Protein AF-A0A6G4KDM0-F1 (afdb_monomer)

Structure (mmCIF, N/CA/C/O backbone):
data_AF-A0A6G4KDM0-F1
#
_entry.id   AF-A0A6G4KDM0-F1
#
loop_
_atom_site.group_PDB
_atom_site.id
_atom_site.type_symbol
_atom_site.label_atom_id
_atom_site.label_alt_id
_atom_site.label_comp_id
_atom_site.label_asym_id
_atom_site.label_entity_id
_atom_site.label_seq_id
_atom_site.pdbx_PDB_ins_code
_atom_site.Cartn_x
_atom_site.Cartn_y
_atom_site.Cartn_z
_atom_site.occupancy
_atom_site.B_iso_or_equiv
_atom_site.auth_seq_id
_atom_site.auth_comp_id
_atom_site.auth_asym_id
_atom_site.auth_atom_id
_atom_site.pdbx_PDB_model_num
ATOM 1 N N . MET A 1 1 ? -10.291 8.087 -0.633 1.00 84.00 1 MET A N 1
ATOM 2 C CA . MET A 1 1 ? -10.324 6.651 -0.278 1.00 84.00 1 MET A CA 1
ATOM 3 C C . MET A 1 1 ? -9.330 5.964 -1.191 1.00 84.00 1 MET A C 1
ATOM 5 O O . MET A 1 1 ? -9.366 6.242 -2.381 1.00 84.00 1 MET A O 1
ATOM 9 N N . ALA A 1 2 ? -8.394 5.195 -0.650 1.00 91.00 2 ALA A N 1
ATOM 10 C CA . ALA A 1 2 ? -7.344 4.524 -1.409 1.00 91.00 2 ALA A CA 1
ATOM 11 C C . ALA A 1 2 ? -7.447 3.015 -1.191 1.00 91.00 2 ALA A C 1
ATOM 13 O O . ALA A 1 2 ? -7.923 2.569 -0.148 1.00 91.00 2 ALA A O 1
ATOM 14 N N . ARG A 1 3 ? -6.993 2.232 -2.164 1.00 93.12 3 ARG A N 1
ATOM 15 C CA . ARG A 1 3 ? -7.039 0.772 -2.108 1.00 93.12 3 ARG A CA 1
ATOM 16 C C . ARG A 1 3 ? -5.631 0.205 -2.100 1.00 93.12 3 ARG A C 1
ATOM 18 O O . ARG A 1 3 ? -4.845 0.517 -2.987 1.00 93.12 3 ARG A O 1
ATOM 25 N N . ILE A 1 4 ? -5.325 -0.665 -1.146 1.00 93.50 4 ILE A N 1
ATOM 26 C CA . ILE A 1 4 ? -4.119 -1.492 -1.179 1.00 93.50 4 ILE A CA 1
ATOM 27 C C . ILE A 1 4 ? -4.445 -2.847 -1.805 1.00 93.50 4 ILE A C 1
ATOM 29 O O . ILE A 1 4 ? -5.390 -3.521 -1.398 1.00 93.50 4 ILE A O 1
ATOM 33 N N . CYS A 1 5 ? -3.631 -3.252 -2.774 1.00 94.50 5 CYS A N 1
ATOM 34 C CA . CYS A 1 5 ? -3.611 -4.585 -3.357 1.00 94.50 5 CYS A CA 1
ATOM 35 C C . CYS A 1 5 ? -2.329 -5.303 -2.922 1.00 94.50 5 CYS A C 1
ATOM 37 O O . CYS A 1 5 ? -1.224 -4.872 -3.265 1.00 94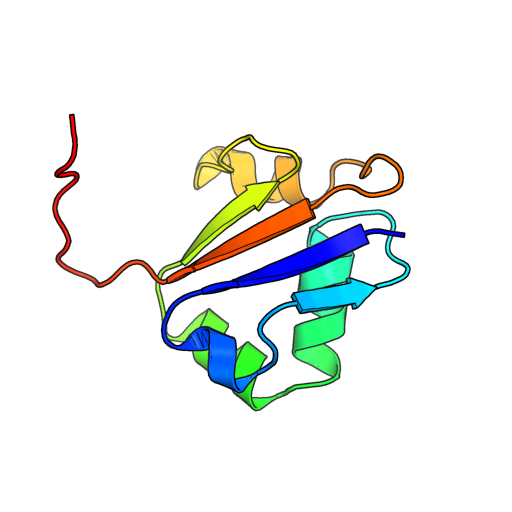.50 5 CYS A O 1
ATOM 39 N N . LEU A 1 6 ? -2.482 -6.405 -2.190 1.00 93.19 6 LEU A N 1
ATOM 40 C CA . LEU A 1 6 ? -1.372 -7.260 -1.768 1.00 93.19 6 LEU A CA 1
ATOM 41 C C . LEU A 1 6 ? -1.240 -8.452 -2.719 1.00 93.19 6 LEU A C 1
ATOM 43 O O . LEU A 1 6 ? -2.243 -9.017 -3.157 1.00 93.19 6 LEU A O 1
ATOM 47 N N . TYR A 1 7 ? -0.003 -8.844 -3.023 1.00 91.00 7 TYR A N 1
ATOM 48 C CA . TYR A 1 7 ? 0.307 -9.932 -3.955 1.00 91.00 7 TYR A CA 1
ATOM 49 C C . TYR A 1 7 ? 1.177 -11.012 -3.314 1.00 91.00 7 TYR A C 1
ATOM 51 O O . TYR A 1 7 ? 1.805 -10.800 -2.276 1.00 91.00 7 TYR A O 1
ATOM 59 N N . GLY A 1 8 ? 1.212 -12.183 -3.954 1.00 89.75 8 GLY A N 1
ATOM 60 C CA . GLY A 1 8 ? 2.013 -13.322 -3.509 1.00 89.75 8 GLY A CA 1
ATOM 61 C C . GLY A 1 8 ? 1.705 -13.692 -2.061 1.00 89.75 8 GLY A C 1
ATOM 62 O O . GLY A 1 8 ? 0.535 -13.783 -1.683 1.00 89.75 8 GLY A O 1
ATOM 63 N N . ASP A 1 9 ? 2.761 -13.845 -1.264 1.00 87.31 9 ASP A N 1
ATOM 64 C CA . ASP A 1 9 ? 2.691 -14.215 0.150 1.00 87.31 9 ASP A CA 1
ATOM 65 C C . ASP A 1 9 ? 1.892 -13.230 1.013 1.00 87.31 9 ASP A C 1
ATOM 67 O O . ASP A 1 9 ? 1.277 -13.631 1.999 1.00 87.31 9 ASP A O 1
ATOM 71 N N . LEU A 1 10 ? 1.852 -11.950 0.622 1.00 88.81 10 LEU A N 1
ATOM 72 C CA . LEU A 1 10 ? 1.162 -10.902 1.372 1.00 88.81 10 LEU A CA 1
ATOM 73 C C . LEU A 1 10 ? -0.366 -10.999 1.272 1.00 88.81 10 LEU A C 1
ATOM 75 O O . LEU A 1 10 ? -1.066 -10.416 2.096 1.00 88.81 10 LEU A O 1
ATOM 79 N N . GLN A 1 11 ? -0.904 -11.758 0.311 1.00 91.19 11 GLN A N 1
ATOM 80 C CA . GLN A 1 11 ? -2.354 -11.938 0.161 1.00 91.19 11 GLN A CA 1
ATOM 81 C C . GLN A 1 11 ? -3.011 -12.543 1.405 1.00 91.19 11 GLN A C 1
ATOM 83 O O . GLN A 1 11 ? -4.192 -12.287 1.637 1.00 91.19 11 GLN A O 1
ATOM 88 N N . ARG A 1 12 ? -2.248 -13.272 2.235 1.00 90.88 12 ARG A N 1
ATOM 89 C CA . ARG A 1 12 ? -2.710 -13.818 3.521 1.00 90.88 12 ARG A CA 1
ATOM 90 C C . ARG A 1 12 ? -3.215 -12.745 4.494 1.00 90.88 12 ARG A C 1
ATOM 92 O O . ARG A 1 12 ? -4.017 -13.047 5.366 1.00 90.88 12 ARG A O 1
ATOM 99 N N . PHE A 1 13 ? -2.750 -11.504 4.341 1.00 90.19 13 PHE A N 1
ATOM 100 C CA . PHE A 1 13 ? -3.131 -10.358 5.171 1.00 90.19 13 PHE A CA 1
ATOM 101 C C . PHE A 1 13 ? -4.324 -9.575 4.601 1.00 90.19 13 PHE A C 1
ATOM 103 O O . PHE A 1 13 ? -4.829 -8.663 5.248 1.00 90.19 13 PHE A O 1
ATOM 110 N N . GLY A 1 14 ? -4.773 -9.925 3.393 1.00 90.75 14 GLY A N 1
ATOM 111 C CA . GLY A 1 14 ? -5.877 -9.280 2.689 1.00 90.75 14 GLY A CA 1
ATOM 112 C C . GLY A 1 14 ? -5.496 -8.924 1.256 1.00 90.75 14 GLY A C 1
ATOM 113 O O . GLY A 1 14 ? -4.618 -8.107 1.006 1.00 90.75 14 GLY A O 1
ATOM 114 N N . ARG A 1 15 ? -6.182 -9.517 0.276 1.00 92.56 15 ARG A N 1
ATOM 115 C CA . ARG A 1 15 ? -5.874 -9.311 -1.151 1.00 92.56 15 ARG A CA 1
ATOM 116 C C . ARG A 1 15 ? -6.151 -7.880 -1.625 1.00 92.56 15 ARG A C 1
ATOM 118 O O . ARG A 1 15 ? -5.389 -7.342 -2.425 1.00 92.56 15 ARG A O 1
ATOM 125 N N . ARG A 1 16 ? -7.260 -7.286 -1.178 1.00 93.69 16 ARG A N 1
ATOM 126 C CA . ARG A 1 16 ? -7.695 -5.922 -1.515 1.00 93.69 16 ARG A CA 1
ATOM 127 C C . ARG A 1 16 ? -8.278 -5.282 -0.267 1.00 93.69 16 ARG A C 1
ATOM 129 O O . ARG A 1 16 ? -9.231 -5.819 0.286 1.00 93.69 16 ARG A O 1
ATOM 136 N N . ILE A 1 17 ? -7.696 -4.172 0.165 1.00 93.44 17 ILE A N 1
ATOM 137 C CA . ILE A 1 17 ? -8.068 -3.494 1.405 1.00 93.44 17 ILE A CA 1
ATOM 138 C C . ILE A 1 17 ? -8.333 -2.031 1.077 1.00 93.44 17 ILE A C 1
ATOM 140 O O . ILE A 1 17 ? -7.452 -1.329 0.5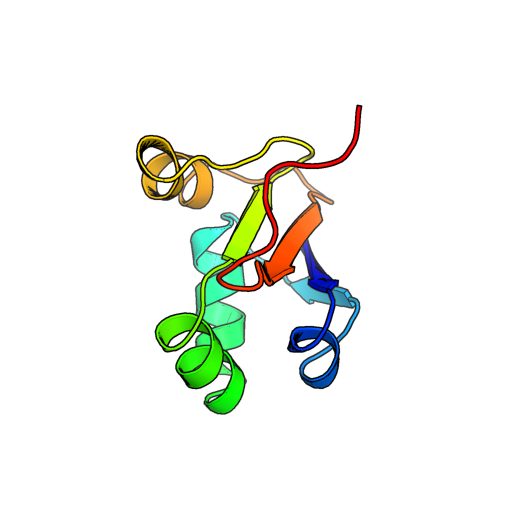80 1.00 93.44 17 ILE A O 1
ATOM 144 N N . ASP A 1 18 ? -9.553 -1.580 1.336 1.00 92.38 18 ASP A N 1
ATOM 145 C CA . ASP A 1 18 ? -9.941 -0.187 1.163 1.00 92.38 18 ASP A CA 1
ATOM 146 C C . ASP A 1 18 ? -9.666 0.595 2.452 1.00 92.38 18 ASP A C 1
ATOM 148 O O . ASP A 1 18 ? -10.104 0.217 3.537 1.00 92.38 18 ASP A O 1
ATOM 152 N N . LEU A 1 19 ? -8.920 1.691 2.332 1.00 91.06 19 LEU A N 1
ATOM 153 C CA . LEU A 1 19 ? -8.458 2.511 3.448 1.00 91.06 19 LEU A CA 1
ATOM 154 C C . LEU A 1 19 ? -8.781 3.987 3.198 1.00 91.06 19 LEU A C 1
ATOM 156 O O . LEU A 1 19 ? -8.686 4.512 2.083 1.00 91.06 19 LEU A O 1
ATOM 160 N N . ARG A 1 20 ? -9.133 4.708 4.264 1.00 91.19 20 ARG A N 1
ATOM 161 C CA . ARG A 1 20 ? -9.339 6.160 4.212 1.00 91.19 20 ARG A CA 1
ATOM 162 C C . ARG A 1 20 ? -8.056 6.884 4.615 1.00 91.19 20 ARG A C 1
ATOM 164 O O . ARG A 1 20 ? -7.931 7.365 5.731 1.00 91.19 20 ARG A O 1
ATOM 171 N N . VAL A 1 21 ? -7.116 6.942 3.679 1.00 90.94 21 VAL A N 1
ATOM 172 C CA . VAL A 1 21 ? -5.780 7.539 3.847 1.00 90.94 21 VAL A CA 1
ATOM 173 C C . VAL A 1 21 ? -5.506 8.570 2.757 1.00 90.94 21 VAL A C 1
ATOM 175 O O . VAL A 1 21 ? -6.137 8.531 1.695 1.00 90.94 21 VAL A O 1
ATOM 178 N N . LYS A 1 22 ? -4.598 9.506 3.037 1.00 91.81 22 LYS A N 1
ATOM 179 C CA . LYS A 1 22 ? -4.186 10.581 2.128 1.00 91.81 22 LYS A CA 1
ATOM 180 C C . LYS A 1 22 ? -2.874 10.270 1.418 1.00 91.81 22 LYS A C 1
ATOM 182 O O . LYS A 1 22 ? -2.678 10.777 0.321 1.00 91.81 22 LYS A O 1
ATOM 187 N N . THR A 1 23 ? -2.002 9.452 2.007 1.00 92.75 23 THR A N 1
ATOM 188 C CA . THR A 1 23 ? -0.690 9.110 1.430 1.00 92.75 23 THR A CA 1
ATOM 189 C C . THR A 1 23 ? -0.422 7.605 1.448 1.00 92.75 23 THR A C 1
ATOM 191 O O . THR A 1 23 ? -1.048 6.846 2.197 1.00 92.75 23 THR A O 1
ATOM 194 N N . GLY A 1 24 ? 0.521 7.144 0.620 1.00 90.50 24 GLY A N 1
ATOM 195 C CA . GLY A 1 24 ? 0.937 5.737 0.608 1.00 90.50 24 GLY A CA 1
ATOM 196 C C . GLY A 1 24 ? 1.570 5.310 1.935 1.00 90.50 24 GLY A C 1
ATOM 197 O O . GLY A 1 24 ? 1.330 4.203 2.416 1.00 90.50 24 GLY A O 1
ATOM 198 N N . ALA A 1 25 ? 2.311 6.217 2.573 1.00 91.56 25 ALA A N 1
ATOM 199 C CA . ALA A 1 25 ? 2.923 5.998 3.875 1.00 91.56 25 ALA A CA 1
ATOM 200 C C . ALA A 1 25 ? 1.867 5.747 4.960 1.00 91.56 25 ALA A C 1
ATOM 202 O O . ALA A 1 25 ? 2.020 4.837 5.772 1.00 91.56 25 ALA A O 1
ATOM 203 N N . GLU A 1 26 ? 0.778 6.522 4.968 1.00 93.06 26 GLU A N 1
ATOM 204 C CA . GLU A 1 26 ? -0.348 6.289 5.877 1.00 93.06 26 GLU A CA 1
ATOM 205 C C . GLU A 1 26 ? -1.011 4.939 5.627 1.00 93.06 26 GLU A C 1
ATOM 207 O O . GLU A 1 26 ? -1.340 4.247 6.584 1.00 93.06 26 GLU A O 1
ATOM 212 N N . ALA A 1 27 ? -1.167 4.542 4.364 1.00 91.94 27 ALA A N 1
ATOM 213 C CA . ALA A 1 27 ? -1.749 3.256 3.998 1.00 91.94 27 ALA A CA 1
ATOM 214 C C . ALA A 1 27 ? -0.935 2.080 4.567 1.00 91.94 27 ALA A C 1
ATOM 216 O O . ALA A 1 27 ? -1.483 1.2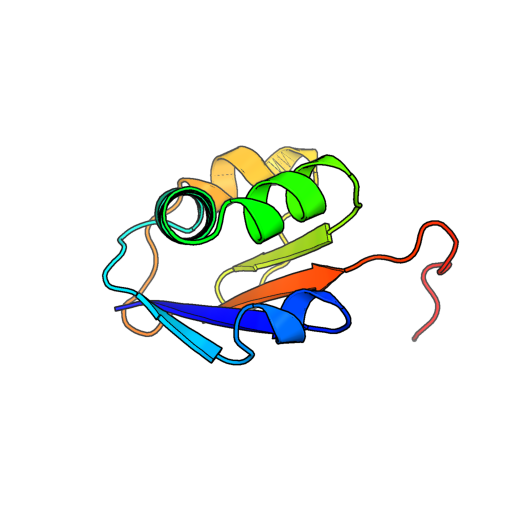00 5.232 1.00 91.94 27 ALA A O 1
ATOM 217 N N . ILE A 1 28 ? 0.387 2.098 4.361 1.00 90.12 28 ILE A N 1
ATOM 218 C CA . ILE A 1 28 ? 1.297 1.065 4.873 1.00 90.12 28 ILE A CA 1
ATOM 219 C C . ILE A 1 28 ? 1.325 1.081 6.402 1.00 90.12 28 ILE A C 1
ATOM 221 O O . ILE A 1 28 ? 1.207 0.025 7.022 1.00 90.12 28 ILE A O 1
ATOM 225 N N . ARG A 1 29 ? 1.439 2.265 7.023 1.00 90.75 29 ARG A N 1
ATOM 226 C CA . ARG A 1 29 ? 1.417 2.392 8.487 1.00 90.75 29 ARG A CA 1
ATOM 227 C C . ARG A 1 29 ? 0.110 1.873 9.073 1.00 90.75 29 ARG A C 1
ATOM 229 O O . ARG A 1 29 ? 0.163 1.117 10.030 1.00 90.75 29 ARG A O 1
ATOM 236 N N . ALA A 1 30 ? -1.038 2.215 8.491 1.00 92.56 30 ALA A N 1
ATOM 237 C CA . ALA A 1 30 ? -2.339 1.743 8.955 1.00 92.56 30 ALA A CA 1
ATOM 238 C C . ALA A 1 30 ? -2.403 0.209 8.973 1.00 92.56 30 ALA A C 1
ATOM 240 O O . ALA A 1 30 ? -2.794 -0.373 9.984 1.00 92.56 30 ALA A O 1
ATOM 241 N N . LEU A 1 31 ? -1.940 -0.449 7.905 1.00 91.06 31 LEU A N 1
ATOM 242 C CA . LEU A 1 31 ? -1.858 -1.910 7.866 1.00 91.06 31 LEU A CA 1
ATOM 243 C C . LEU A 1 31 ? -0.867 -2.467 8.885 1.00 91.06 31 LEU A C 1
ATOM 245 O O . LEU A 1 31 ? -1.187 -3.426 9.576 1.00 91.06 31 LEU A O 1
ATOM 249 N N . ALA A 1 32 ? 0.310 -1.860 9.018 1.00 91.12 32 ALA A N 1
ATOM 250 C CA . ALA A 1 32 ? 1.321 -2.293 9.977 1.00 91.12 32 ALA A CA 1
ATOM 251 C C . ALA A 1 32 ? 0.853 -2.164 11.439 1.00 91.12 32 ALA A C 1
ATOM 253 O O . ALA A 1 32 ? 1.267 -2.964 12.277 1.00 91.12 32 ALA A O 1
ATOM 254 N N . THR A 1 33 ? -0.005 -1.187 11.746 1.00 92.31 33 THR A N 1
ATOM 255 C CA . THR A 1 33 ? -0.588 -1.009 13.084 1.00 92.31 33 THR A CA 1
ATOM 256 C C . THR A 1 33 ? -1.696 -2.024 13.361 1.00 92.31 33 THR A C 1
ATOM 258 O O . THR A 1 33 ? -1.796 -2.524 14.476 1.00 92.31 33 THR A O 1
ATOM 261 N N . 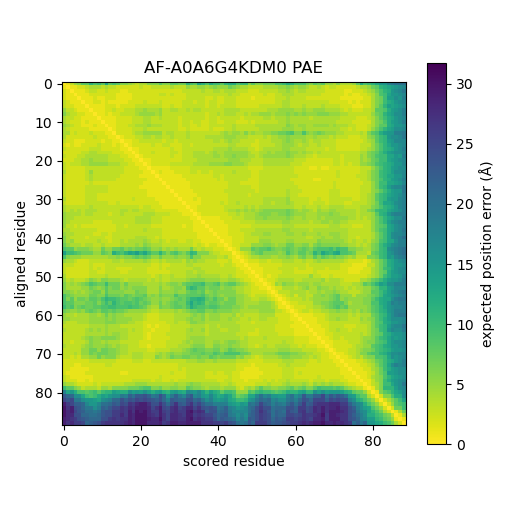GLN A 1 34 ? -2.530 -2.339 12.365 1.00 89.81 34 GLN A N 1
ATOM 262 C CA . GLN A 1 34 ? -3.637 -3.294 12.519 1.00 89.81 34 GLN A CA 1
ATOM 263 C C . GLN A 1 34 ? -3.176 -4.758 12.446 1.00 89.81 34 GLN A C 1
ATOM 265 O O . GLN A 1 34 ? -3.787 -5.629 13.058 1.00 89.81 34 GLN A O 1
ATOM 270 N N . LEU A 1 35 ? -2.102 -5.039 11.703 1.00 90.94 35 LEU A N 1
ATOM 271 C CA . LEU A 1 35 ? -1.607 -6.385 11.419 1.00 90.94 35 LEU A CA 1
ATOM 272 C C . LEU A 1 35 ? -0.116 -6.487 11.798 1.00 90.94 35 LEU A C 1
ATOM 274 O O . LEU A 1 35 ? 0.759 -6.310 10.94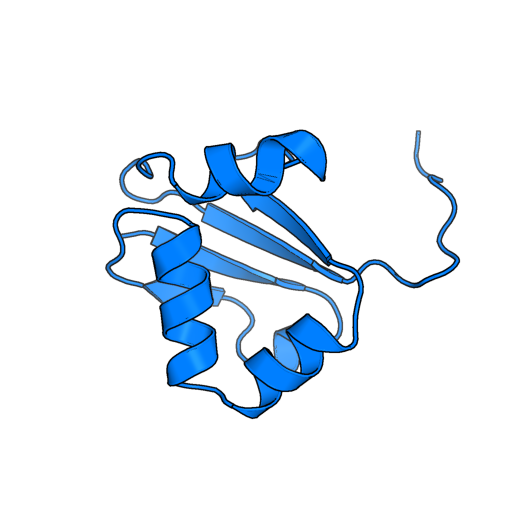7 1.00 90.94 35 LEU A O 1
ATOM 278 N N . PRO A 1 36 ? 0.215 -6.826 13.058 1.00 90.44 36 PRO A N 1
ATOM 279 C CA . PRO A 1 36 ? 1.605 -6.928 13.515 1.00 90.44 36 PRO A CA 1
ATOM 280 C C . PRO A 1 36 ? 2.446 -7.916 12.693 1.00 90.44 36 PRO A C 1
ATOM 282 O O . PRO A 1 36 ? 3.613 -7.658 12.403 1.00 90.44 36 PRO A O 1
ATOM 285 N N . ALA A 1 37 ? 1.840 -9.022 12.249 1.00 90.25 37 ALA A N 1
ATOM 286 C CA . ALA A 1 37 ? 2.491 -10.008 11.388 1.00 90.25 37 ALA A CA 1
ATOM 287 C C . ALA A 1 37 ? 2.818 -9.457 9.986 1.00 90.25 37 ALA A C 1
ATOM 289 O O . ALA A 1 37 ? 3.832 -9.830 9.400 1.00 90.25 37 ALA A O 1
ATOM 290 N N . PHE A 1 38 ? 2.006 -8.529 9.462 1.00 90.44 38 PHE A N 1
ATOM 291 C CA . PHE A 1 38 ? 2.306 -7.834 8.209 1.00 90.44 38 PHE A CA 1
ATOM 292 C C . PHE A 1 38 ? 3.529 -6.928 8.372 1.00 90.44 38 PHE A C 1
ATOM 294 O O . PHE A 1 3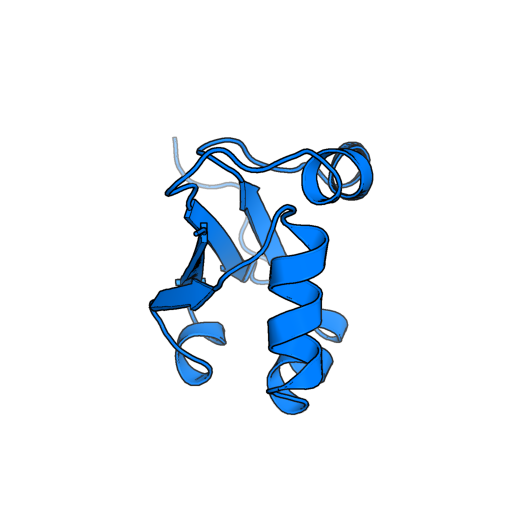8 ? 4.410 -6.943 7.518 1.00 90.44 38 PHE A O 1
ATOM 301 N N . ARG A 1 39 ? 3.625 -6.197 9.493 1.00 90.00 39 ARG A N 1
ATOM 302 C CA . ARG A 1 39 ? 4.798 -5.370 9.818 1.00 90.00 39 ARG A CA 1
ATOM 303 C C . ARG A 1 39 ? 6.079 -6.200 9.899 1.00 90.00 39 ARG A C 1
ATOM 305 O O . ARG A 1 39 ? 7.080 -5.794 9.319 1.00 90.00 39 ARG A O 1
ATOM 312 N N . GLN A 1 40 ? 6.052 -7.330 10.609 1.00 89.56 40 GLN A N 1
ATOM 313 C CA . GLN A 1 40 ? 7.210 -8.231 10.697 1.00 89.56 40 GLN A CA 1
ATOM 314 C C . GLN A 1 40 ? 7.639 -8.678 9.300 1.00 89.56 40 GLN A C 1
ATOM 316 O O . GLN A 1 40 ? 8.769 -8.437 8.888 1.00 89.56 40 GLN A O 1
ATOM 321 N N . LYS A 1 41 ? 6.684 -9.178 8.509 1.00 87.38 41 LYS A N 1
ATOM 322 C CA . LYS A 1 41 ? 6.948 -9.635 7.148 1.00 87.38 41 LYS A CA 1
ATOM 323 C C . LYS A 1 41 ? 7.519 -8.532 6.250 1.00 87.38 41 LYS A C 1
ATOM 325 O O . LYS A 1 41 ? 8.411 -8.810 5.452 1.00 87.38 41 LYS A O 1
ATOM 330 N N . LEU A 1 42 ? 7.032 -7.296 6.382 1.00 85.00 42 LEU A N 1
ATOM 331 C CA . LEU A 1 42 ? 7.548 -6.127 5.661 1.00 85.00 42 LEU A CA 1
ATOM 332 C C . LEU A 1 42 ? 9.019 -5.830 5.979 1.00 85.00 42 LEU A C 1
ATOM 334 O O . LEU A 1 42 ? 9.746 -5.434 5.077 1.00 85.00 42 LEU A O 1
ATOM 338 N N . ASN A 1 43 ? 9.448 -6.029 7.227 1.00 85.38 43 ASN A N 1
ATOM 339 C CA . ASN A 1 43 ? 10.840 -5.823 7.635 1.00 85.38 43 ASN A CA 1
ATOM 340 C C . ASN A 1 43 ? 11.763 -6.960 7.169 1.00 85.38 43 ASN A C 1
ATOM 342 O O . ASN A 1 43 ? 12.925 -6.710 6.873 1.00 85.38 43 ASN A O 1
ATOM 346 N N . ASP A 1 44 ? 11.250 -8.190 7.087 1.00 84.62 44 ASP A N 1
ATOM 347 C CA . ASP A 1 44 ? 12.040 -9.381 6.740 1.00 84.62 44 ASP A CA 1
ATOM 348 C C . ASP A 1 44 ? 12.200 -9.610 5.224 1.00 84.62 44 ASP A C 1
ATOM 350 O O . ASP A 1 44 ? 12.879 -10.548 4.803 1.00 84.62 44 ASP A O 1
ATOM 354 N N . GLY A 1 45 ? 11.532 -8.820 4.379 1.00 80.94 45 GLY A N 1
ATOM 355 C CA . GLY A 1 45 ? 11.431 -9.096 2.945 1.00 80.94 45 GLY A CA 1
ATOM 356 C C . GLY A 1 45 ? 11.683 -7.895 2.043 1.00 80.94 45 GLY A C 1
ATOM 357 O O . GLY A 1 45 ? 11.634 -6.743 2.459 1.00 80.94 45 GLY A O 1
ATOM 358 N N . TRP A 1 46 ? 11.898 -8.189 0.761 1.00 83.50 46 TRP A N 1
ATOM 359 C CA . TRP A 1 46 ? 12.010 -7.188 -0.295 1.00 83.50 46 TRP A CA 1
ATOM 360 C C . TRP A 1 46 ? 10.671 -7.038 -1.010 1.00 83.50 46 TRP A C 1
ATOM 362 O O . TRP A 1 46 ? 10.048 -8.026 -1.410 1.00 83.50 46 TRP A O 1
ATOM 372 N N . TYR A 1 47 ? 10.229 -5.797 -1.199 1.00 87.31 47 TYR A N 1
ATOM 373 C CA . TYR A 1 47 ? 8.930 -5.496 -1.795 1.00 87.31 47 TYR A CA 1
ATOM 374 C C . TYR A 1 47 ? 9.046 -4.360 -2.797 1.00 87.31 47 TYR A C 1
ATOM 376 O O . TYR A 1 47 ? 9.724 -3.366 -2.560 1.00 87.31 47 TYR A O 1
ATOM 384 N N . GLN A 1 48 ? 8.324 -4.492 -3.902 1.00 87.94 48 GLN A N 1
ATOM 385 C CA . GLN A 1 48 ? 8.115 -3.417 -4.854 1.00 87.94 48 GLN A CA 1
ATOM 386 C C . GLN A 1 48 ? 6.769 -2.762 -4.579 1.00 87.94 48 GLN A C 1
ATOM 388 O O . GLN A 1 48 ? 5.729 -3.429 -4.571 1.00 87.94 48 GLN A O 1
ATOM 393 N N . VAL A 1 49 ? 6.794 -1.450 -4.362 1.00 90.06 49 VAL A N 1
ATOM 394 C CA . VAL A 1 49 ? 5.594 -0.648 -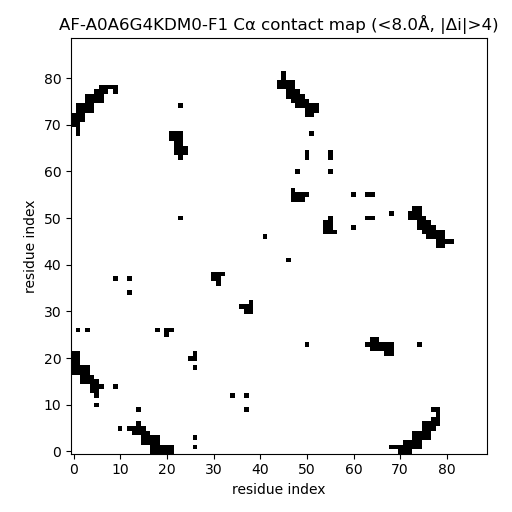4.128 1.00 90.06 49 VAL A CA 1
ATOM 395 C C . VAL A 1 49 ? 5.280 0.132 -5.400 1.00 90.06 49 VAL A C 1
ATOM 397 O O . VAL A 1 49 ? 6.124 0.878 -5.891 1.00 90.06 49 VAL A O 1
ATOM 400 N N . ARG A 1 50 ? 4.068 -0.028 -5.942 1.00 91.31 50 ARG A N 1
ATOM 401 C CA . ARG A 1 50 ? 3.567 0.772 -7.074 1.00 91.31 50 ARG A CA 1
ATOM 402 C C . ARG A 1 50 ? 2.438 1.660 -6.588 1.00 91.31 50 ARG A C 1
ATOM 404 O O . ARG A 1 50 ? 1.455 1.155 -6.051 1.00 91.31 50 ARG A O 1
ATOM 411 N N . ILE A 1 51 ? 2.556 2.965 -6.783 1.00 91.31 51 ILE A N 1
ATOM 412 C CA . ILE A 1 51 ? 1.576 3.956 -6.339 1.00 91.31 51 ILE A CA 1
ATOM 413 C C . ILE A 1 51 ? 0.977 4.605 -7.581 1.00 91.31 51 ILE A C 1
ATOM 415 O O . ILE A 1 51 ? 1.705 5.177 -8.393 1.00 91.31 51 ILE A O 1
ATOM 419 N N . ALA A 1 52 ? -0.345 4.491 -7.747 1.00 86.56 52 ALA A N 1
ATOM 420 C CA . ALA A 1 52 ? -1.072 5.065 -8.884 1.00 86.56 52 ALA A CA 1
ATOM 421 C C . ALA A 1 52 ? -0.452 4.695 -10.252 1.00 86.56 52 ALA A C 1
ATOM 423 O O . ALA A 1 52 ? -0.264 5.543 -11.120 1.00 86.56 52 ALA A O 1
ATOM 424 N N . GLY A 1 53 ? -0.088 3.418 -10.422 1.00 84.38 53 GLY A N 1
ATOM 425 C CA . GLY A 1 53 ? 0.473 2.888 -11.670 1.00 84.38 53 GLY A CA 1
ATOM 426 C C . GLY A 1 53 ? 1.968 3.143 -11.892 1.00 84.38 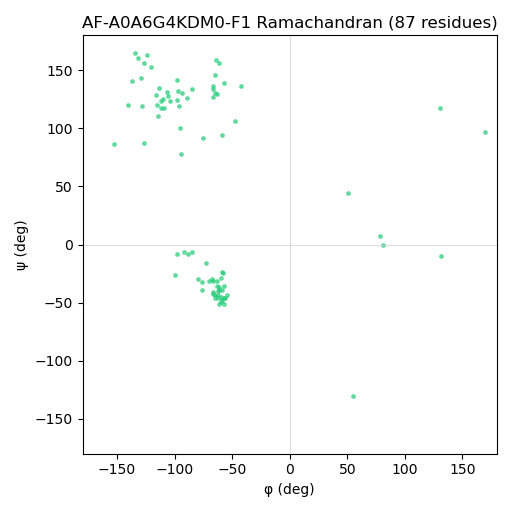53 GLY A C 1
ATOM 427 O O . GLY A 1 53 ? 2.499 2.679 -12.895 1.00 84.38 53 GLY A O 1
ATOM 428 N N . ARG A 1 54 ? 2.664 3.824 -10.970 1.00 85.44 54 ARG A N 1
ATOM 429 C CA . ARG A 1 54 ? 4.115 4.059 -11.053 1.00 85.44 54 ARG A CA 1
ATOM 430 C C . ARG A 1 54 ? 4.871 3.339 -9.950 1.00 85.44 54 ARG A C 1
ATOM 432 O O . ARG A 1 54 ? 4.478 3.390 -8.786 1.00 85.44 54 ARG A O 1
ATOM 439 N N . ASP A 1 55 ? 5.964 2.695 -10.327 1.00 84.75 55 ASP A N 1
ATOM 440 C CA . ASP A 1 55 ? 6.895 2.074 -9.392 1.00 84.75 55 ASP A CA 1
ATOM 441 C C . ASP A 1 5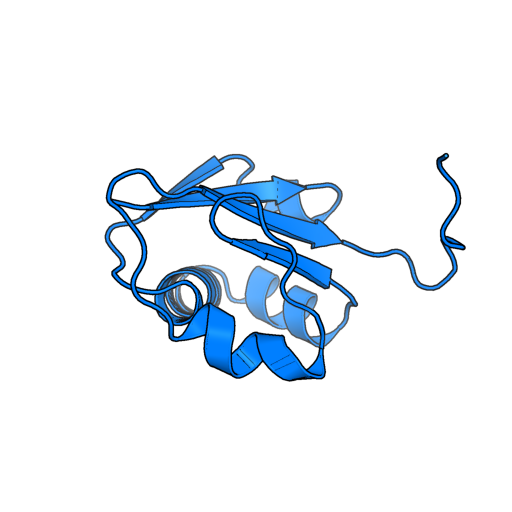5 ? 7.605 3.124 -8.548 1.00 84.75 55 ASP A C 1
ATOM 443 O O . ASP A 1 55 ? 8.028 4.164 -9.049 1.00 84.75 55 ASP A O 1
ATOM 447 N N . ALA A 1 56 ? 7.715 2.850 -7.256 1.00 84.12 56 ALA A N 1
ATOM 448 C CA . ALA A 1 56 ? 8.522 3.633 -6.346 1.00 84.12 56 ALA A CA 1
ATOM 449 C C . ALA A 1 56 ? 9.887 2.944 -6.220 1.00 84.12 56 ALA A C 1
ATOM 451 O O . ALA A 1 56 ? 10.012 1.923 -5.542 1.00 84.12 56 ALA A O 1
ATOM 452 N N . GLY A 1 57 ? 10.884 3.468 -6.940 1.00 81.00 57 GLY A N 1
ATOM 453 C CA . GLY A 1 57 ? 12.273 3.023 -6.817 1.00 81.00 57 GLY A CA 1
ATOM 454 C C . GLY A 1 57 ? 12.825 3.315 -5.422 1.00 81.00 57 GLY A C 1
ATOM 455 O O . GLY A 1 57 ? 12.304 4.178 -4.723 1.00 81.00 57 GLY A O 1
ATOM 456 N N . GLU A 1 58 ? 13.881 2.615 -5.013 1.00 78.38 58 GLU A N 1
ATOM 457 C CA . GLU A 1 58 ? 14.407 2.667 -3.639 1.00 78.38 58 GLU A CA 1
ATOM 458 C C . GLU A 1 58 ? 14.736 4.101 -3.176 1.00 78.38 58 GLU A C 1
ATOM 460 O O . GLU A 1 58 ? 14.329 4.517 -2.092 1.00 78.38 58 GLU A O 1
ATOM 465 N N . THR A 1 59 ? 15.370 4.898 -4.044 1.00 81.81 59 THR A N 1
ATOM 466 C CA . THR A 1 59 ? 15.751 6.296 -3.769 1.00 81.81 59 THR A CA 1
ATOM 467 C C . THR A 1 59 ? 14.553 7.248 -3.693 1.00 81.81 59 THR A C 1
ATOM 469 O O . THR A 1 59 ? 14.566 8.212 -2.932 1.00 81.81 59 THR A O 1
ATOM 472 N N . GLU A 1 60 ? 13.491 6.978 -4.453 1.00 86.38 60 GLU A N 1
ATOM 473 C CA . GLU A 1 60 ? 12.296 7.830 -4.529 1.00 86.38 60 GLU A CA 1
ATOM 474 C C . GLU A 1 60 ? 11.158 7.336 -3.628 1.00 86.38 60 GLU A C 1
ATOM 476 O O . GLU A 1 60 ? 10.156 8.031 -3.457 1.00 86.38 60 GLU A O 1
ATOM 481 N N . LEU A 1 61 ? 11.298 6.152 -3.024 1.00 85.75 61 LEU A N 1
ATOM 482 C CA . LEU A 1 61 ? 10.244 5.480 -2.270 1.00 85.75 61 LEU A CA 1
ATOM 483 C C . LEU A 1 61 ? 9.694 6.357 -1.152 1.00 85.75 61 LEU A C 1
ATOM 485 O O . LEU A 1 61 ? 8.479 6.491 -1.017 1.00 85.75 61 LEU A O 1
ATOM 489 N N . SER A 1 62 ? 10.579 6.993 -0.385 1.00 85.94 62 SER A N 1
ATOM 490 C CA . SER A 1 62 ? 10.173 7.890 0.696 1.00 85.94 62 SER A CA 1
ATOM 491 C C . SER A 1 62 ? 9.373 9.084 0.168 1.00 85.94 62 SER A C 1
ATOM 493 O O . SER A 1 62 ? 8.296 9.380 0.687 1.00 85.94 62 SER A O 1
ATOM 495 N N . ALA A 1 63 ? 9.837 9.734 -0.904 1.00 89.06 63 ALA A N 1
ATOM 496 C CA . ALA A 1 63 ? 9.132 10.864 -1.505 1.00 89.06 63 ALA A CA 1
ATOM 497 C C . ALA A 1 63 ? 7.750 10.433 -2.018 1.00 89.06 63 ALA A C 1
ATOM 499 O O . ALA A 1 63 ? 6.732 10.993 -1.617 1.00 89.06 63 ALA A O 1
ATOM 500 N N . ARG A 1 64 ? 7.706 9.354 -2.806 1.00 89.38 64 ARG A N 1
ATOM 501 C CA . ARG A 1 64 ? 6.487 8.806 -3.417 1.00 89.38 64 ARG A CA 1
ATOM 502 C C . ARG A 1 64 ? 5.459 8.358 -2.382 1.00 89.38 64 ARG A C 1
ATOM 504 O O . ARG A 1 64 ? 4.265 8.558 -2.575 1.00 89.38 64 ARG A O 1
ATOM 511 N N . LEU A 1 65 ? 5.899 7.757 -1.277 1.00 89.62 65 LEU A N 1
ATOM 512 C CA . LEU A 1 65 ? 5.006 7.343 -0.194 1.00 89.62 65 LEU A CA 1
ATOM 513 C C . LEU A 1 65 ? 4.373 8.531 0.529 1.00 89.62 65 LEU A C 1
ATOM 515 O O . LEU A 1 65 ? 3.262 8.392 1.039 1.00 89.62 65 LEU A O 1
ATOM 519 N N . ASN A 1 66 ? 5.060 9.669 0.588 1.00 90.88 66 ASN A N 1
ATOM 520 C CA . ASN A 1 66 ? 4.548 10.884 1.213 1.00 90.88 66 ASN A CA 1
ATOM 521 C C . ASN A 1 66 ? 3.750 11.771 0.245 1.00 90.88 66 ASN A C 1
ATOM 523 O O . ASN A 1 66 ? 3.102 12.716 0.694 1.00 90.88 66 ASN A O 1
ATOM 527 N N . GLU A 1 67 ? 3.736 11.460 -1.052 1.00 90.69 67 GLU A N 1
ATOM 528 C CA . GLU A 1 67 ? 2.890 12.164 -2.009 1.00 90.69 67 GLU A CA 1
ATOM 529 C C . GLU A 1 67 ? 1.390 11.946 -1.729 1.00 90.69 67 GLU A C 1
ATOM 531 O O . GLU A 1 67 ? 0.967 10.854 -1.316 1.00 90.69 67 GLU A O 1
ATOM 536 N N . PRO A 1 68 ? 0.559 12.972 -1.985 1.00 91.38 68 PRO A N 1
ATOM 537 C CA . PRO A 1 68 ? -0.882 12.857 -1.862 1.00 91.38 68 PRO A CA 1
ATOM 538 C C . PRO A 1 68 ? -1.449 11.897 -2.910 1.00 91.38 68 PRO A C 1
ATOM 540 O O . PRO A 1 68 ? -1.156 11.970 -4.103 1.00 91.38 68 PRO A O 1
ATOM 543 N N . LEU A 1 69 ? -2.322 11.008 -2.452 1.00 91.31 69 LEU A N 1
ATOM 544 C CA . LEU A 1 69 ? -3.039 10.064 -3.290 1.00 91.31 69 LEU A CA 1
ATOM 545 C C . LEU A 1 69 ? -4.293 10.711 -3.872 1.00 91.31 69 LEU A C 1
ATOM 547 O O . LEU A 1 69 ? -5.102 11.305 -3.155 1.00 91.31 69 LEU A O 1
ATOM 551 N N . ALA A 1 70 ? -4.502 10.509 -5.172 1.00 88.62 70 ALA A N 1
ATOM 552 C CA . ALA A 1 70 ? -5.780 10.797 -5.804 1.00 88.62 70 ALA A CA 1
ATOM 553 C C . ALA A 1 70 ? -6.902 9.941 -5.189 1.00 88.62 70 ALA A C 1
ATOM 555 O O . ALA A 1 70 ? -6.677 8.854 -4.644 1.00 88.62 70 ALA A O 1
ATOM 556 N N . ASN A 1 71 ? -8.143 10.415 -5.291 1.00 86.25 71 ASN A N 1
ATOM 557 C CA . ASN A 1 71 ? -9.278 9.636 -4.816 1.00 86.25 71 ASN A CA 1
ATOM 558 C C . ASN A 1 71 ? -9.422 8.354 -5.655 1.00 86.25 71 ASN A C 1
ATOM 560 O O . ASN A 1 71 ? -9.391 8.406 -6.880 1.00 86.25 71 ASN A O 1
ATOM 564 N N . GLY A 1 72 ? -9.550 7.205 -4.994 1.00 86.94 72 GLY A N 1
ATOM 565 C CA . GLY A 1 72 ? -9.560 5.895 -5.646 1.00 86.94 72 GLY A CA 1
ATOM 566 C C . GLY A 1 72 ? -8.177 5.373 -6.047 1.00 86.94 72 GLY A C 1
ATOM 567 O O . GLY A 1 72 ? -8.107 4.343 -6.714 1.00 86.94 72 GLY A O 1
ATOM 568 N N . ALA A 1 73 ? -7.080 6.037 -5.654 1.00 91.56 73 ALA A N 1
ATOM 569 C CA . ALA A 1 73 ? -5.736 5.565 -5.969 1.00 91.56 73 ALA A CA 1
ATOM 570 C C . ALA A 1 73 ? -5.501 4.144 -5.444 1.00 91.56 73 ALA A C 1
ATOM 572 O O . ALA A 1 73 ? -5.880 3.798 -4.319 1.00 91.56 73 ALA A O 1
ATOM 573 N N . VAL A 1 74 ? -4.831 3.338 -6.267 1.00 92.25 74 VAL A N 1
ATOM 574 C CA . VAL A 1 74 ? -4.466 1.965 -5.930 1.00 92.25 74 VAL A CA 1
ATOM 575 C C . VAL A 1 74 ? -2.969 1.894 -5.656 1.00 92.25 74 VAL A C 1
ATOM 577 O O . VAL A 1 74 ? -2.152 2.399 -6.431 1.00 92.25 74 VAL A O 1
ATOM 580 N N . ILE A 1 75 ? -2.624 1.265 -4.539 1.00 92.94 75 ILE A N 1
ATOM 581 C CA . ILE A 1 75 ? -1.257 0.971 -4.126 1.00 92.94 75 ILE A CA 1
ATOM 582 C C . ILE A 1 75 ? -1.064 -0.536 -4.239 1.00 92.94 75 ILE A C 1
ATOM 584 O O . ILE A 1 75 ? -1.815 -1.313 -3.653 1.00 92.94 75 ILE A O 1
ATOM 588 N N . HIS A 1 76 ? -0.053 -0.959 -4.981 1.00 93.25 76 HIS A N 1
ATOM 589 C CA . HIS A 1 76 ? 0.298 -2.362 -5.148 1.00 93.25 76 HIS A CA 1
ATOM 590 C C . HIS A 1 76 ? 1.551 -2.658 -4.335 1.00 93.25 76 HIS A C 1
ATOM 592 O O . HIS A 1 76 ? 2.551 -1.963 -4.498 1.00 93.25 76 HIS A O 1
ATOM 598 N N . ILE A 1 77 ? 1.513 -3.692 -3.494 1.00 91.50 77 ILE A N 1
ATOM 599 C CA . ILE A 1 77 ? 2.692 -4.187 -2.775 1.00 91.50 77 ILE A CA 1
ATOM 600 C C . ILE A 1 77 ? 2.987 -5.595 -3.279 1.00 91.50 77 ILE A C 1
ATOM 602 O O . ILE A 1 77 ? 2.213 -6.530 -3.053 1.00 91.50 77 ILE A O 1
ATOM 606 N N . VAL A 1 78 ? 4.097 -5.726 -3.999 1.00 89.81 78 VAL A N 1
ATOM 607 C CA . VAL A 1 78 ? 4.490 -6.959 -4.677 1.00 89.81 78 VAL A CA 1
ATOM 608 C C . VAL A 1 78 ? 5.738 -7.522 -3.999 1.00 89.81 78 VAL A C 1
ATOM 610 O O . VAL A 1 78 ? 6.773 -6.855 -4.018 1.00 89.81 78 VAL A O 1
ATOM 613 N N . PRO A 1 79 ? 5.685 -8.723 -3.397 1.00 87.69 79 PRO A N 1
ATOM 614 C CA . PRO A 1 79 ? 6.881 -9.360 -2.860 1.00 87.69 79 PRO A CA 1
ATOM 615 C C . PRO A 1 79 ? 7.868 -9.660 -3.987 1.00 87.69 79 PRO A C 1
ATOM 617 O O . PRO A 1 79 ? 7.510 -10.261 -5.002 1.00 87.69 79 PRO A O 1
ATOM 620 N N . ARG A 1 80 ? 9.120 -9.248 -3.795 1.00 80.75 80 ARG A N 1
ATOM 621 C CA . ARG A 1 80 ? 10.249 -9.629 -4.636 1.00 80.75 80 ARG A CA 1
ATOM 622 C C . ARG A 1 80 ? 10.951 -10.800 -3.956 1.00 80.75 80 ARG A C 1
ATOM 624 O O . ARG A 1 80 ? 11.427 -10.686 -2.832 1.00 80.75 80 ARG A O 1
ATOM 631 N N . LEU A 1 81 ? 11.008 -11.941 -4.636 1.00 67.75 81 LEU A N 1
ATOM 632 C CA . LEU A 1 81 ? 11.872 -13.041 -4.213 1.00 67.75 81 LEU A CA 1
ATOM 633 C C . LEU A 1 81 ? 13.326 -12.587 -4.383 1.00 67.75 81 LEU A C 1
ATOM 635 O O . LEU A 1 81 ? 13.697 -12.146 -5.475 1.00 67.75 81 LEU A O 1
ATOM 639 N N . ALA A 1 82 ? 14.134 -12.704 -3.327 1.00 54.97 82 ALA A N 1
ATOM 640 C CA . ALA A 1 82 ? 15.584 -12.557 -3.405 1.00 54.97 82 ALA A CA 1
ATOM 641 C C . ALA A 1 82 ? 16.120 -13.610 -4.394 1.00 54.97 82 ALA A C 1
ATOM 643 O O . ALA A 1 82 ? 16.274 -14.773 -4.041 1.00 54.97 82 ALA A O 1
ATOM 644 N N . GLY A 1 83 ? 16.286 -13.241 -5.667 1.00 50.25 83 GLY A N 1
ATOM 645 C CA . GLY A 1 83 ? 16.727 -14.156 -6.727 1.00 50.25 83 GLY A CA 1
ATOM 646 C C . GLY A 1 83 ? 15.900 -14.146 -8.014 1.00 50.25 83 GLY A C 1
ATOM 647 O O . GLY A 1 83 ? 16.352 -14.700 -9.016 1.00 50.25 83 GLY A O 1
ATOM 648 N N . ALA A 1 84 ? 14.741 -13.483 -8.061 1.00 50.94 84 ALA A N 1
ATOM 649 C CA . ALA A 1 84 ? 14.060 -13.271 -9.336 1.00 50.94 84 ALA A CA 1
ATOM 650 C C . ALA A 1 84 ? 14.789 -12.168 -10.120 1.00 50.94 84 ALA A C 1
ATOM 652 O O . ALA A 1 84 ? 14.504 -10.979 -9.952 1.00 50.94 84 ALA A O 1
ATOM 653 N N . LYS A 1 85 ? 15.755 -12.573 -10.960 1.00 42.69 85 LYS A N 1
ATOM 654 C CA . LYS A 1 85 ? 16.305 -11.738 -12.036 1.00 42.69 85 LYS A CA 1
ATOM 655 C C . LYS A 1 85 ? 15.152 -11.009 -12.724 1.00 42.69 85 LYS A C 1
ATOM 657 O O . LYS A 1 85 ? 14.114 -11.611 -12.993 1.00 42.69 85 LYS A O 1
ATOM 662 N N . SER A 1 86 ? 15.356 -9.723 -13.005 1.00 44.94 86 SER A N 1
ATOM 663 C CA . SER A 1 86 ? 14.546 -8.980 -13.967 1.00 44.94 86 SER A CA 1
ATOM 664 C C . SER A 1 86 ? 14.426 -9.830 -15.235 1.00 44.94 86 SER A C 1
ATOM 666 O O . SER A 1 86 ? 15.418 -10.070 -15.918 1.00 44.94 86 SER A O 1
ATOM 668 N N . GLY A 1 87 ? 13.253 -10.409 -15.458 1.00 44.59 87 GLY A N 1
ATOM 669 C CA . GLY A 1 87 ? 13.031 -11.448 -16.452 1.00 44.59 87 GLY A CA 1
ATOM 670 C C . GLY A 1 87 ? 11.585 -11.388 -16.893 1.00 44.59 87 GLY A C 1
ATOM 671 O O . GLY A 1 87 ? 10.723 -12.046 -16.318 1.00 44.59 87 GLY A O 1
ATOM 672 N N . GLY A 1 88 ? 11.340 -10.539 -17.880 1.00 35.25 88 GLY A N 1
ATOM 673 C CA . GLY A 1 88 ? 10.056 -10.368 -18.537 1.00 35.25 88 GLY A CA 1
ATOM 674 C C . GLY A 1 88 ? 10.131 -9.130 -19.413 1.00 35.25 88 GLY A C 1
ATOM 675 O O . GLY A 1 88 ? 10.042 -8.026 -18.885 1.00 35.25 88 GLY A O 1
ATOM 676 N N . VAL A 1 89 ? 10.409 -9.368 -20.695 1.00 40.72 89 VAL A N 1
ATOM 677 C CA . VAL A 1 89 ? 10.347 -8.433 -21.831 1.00 40.72 89 VAL A CA 1
ATOM 678 C C . VAL A 1 89 ? 9.125 -7.514 -21.794 1.00 40.72 89 VAL A C 1
ATOM 680 O O . VAL A 1 89 ? 8.051 -7.982 -21.351 1.00 40.72 89 VAL A O 1
#

Radius of gyration: 12.63 Å; Cα contacts (8 Å, |Δi|>4): 142; chains: 1; bounding box: 27×27×35 Å

Secondary structure (DSSP, 8-state):
-EEEEE-GGGGGG-SEEEE--SBHHHHHHHHHHH-HHHHHHHHHSEEEEEETTEEE-TTTHHHHHHSBPPTT-EEEEEEEPTT--S---

Solvent-accessible surface area (backbone atoms only — not comparable to full-atom values): 5080 Å² total; per-residue (Å²): 74,28,34,41,35,33,32,76,84,48,30,84,82,44,47,70,44,81,42,88,46,56,26,52,48,50,48,54,49,53,48,35,70,78,32,60,68,55,40,52,51,59,73,78,50,51,69,48,42,28,54,70,90,38,74,44,51,84,91,46,31,67,60,58,23,66,36,78,56,57,78,68,29,44,33,37,43,36,68,47,63,96,78,69,65,97,79,79,135

Foldseek 3Di:
DEKEAEDDPCCVLPRIDDDDDFFLLCVQVVSCVVPVVSVVVVVVFDKWKAKQNRTQDPVRVVVRRPDTHDVHIYIYIGTDDPPPPPDDD

pLDDT: mean 85.06, std 13.17, range [35.25, 94.5]

Mean predicted aligned error: 5.89 Å

Organism: Escherichia coli (NCBI:txid562)

InterPro domains:
  IPR010654 Bacteriophage lambda tail assembly I [PF06805] (1-84)

Nearest PDB structures (foldseek):
  1u4a-assembly1_A  TM=5.449E-01  e=3.650E-02  Homo sapiens
  6c16-assembly2_D  TM=5.106E-01  e=3.318E-01  Homo sapiens
  5dtc-assembly2_B  TM=4.103E-01  e=1.652E+00  Saccharomyces cerevisiae YJM1133
  6bva-assembly2_A  TM=4.220E-01  e=5.507E+00  Homo sapiens

Sequence (89 aa):
MARICLYGDLQRFGRRIDLRVKTGAEAIRALATQLPAFRQKLNDGWYQVRIAGRDAGETELSARLNEPLANGAVIHIVPRLAGAKSGGV